Protein AF-A0A2X2KRH9-F1 (afdb_monomer_lite)

Organism: Shigella dysenteriae (NCBI:txid622)

Radius of gyration: 11.15 Å; chains: 1; bounding box: 23×17×35 Å

pLDDT: mean 94.53, std 6.17, range [55.19, 97.94]

Secondary structure (DSSP, 8-state):
---TTTT-EEEEE-SSHHHHHHHHHHHHHTT-EEEEESSHHHHHHHTTT---SEE-

InterPro domains:
  IPR001789 Signal transduction response regulator, receiver domain [PS50110] (9-56)
  IPR011006 CheY-like superfamily [SSF52172] (8-56)

Structure (mmCIF, N/CA/C/O backbone):
data_AF-A0A2X2KRH9-F1
#
_entry.id   AF-A0A2X2KRH9-F1
#
loop_
_atom_site.group_PDB
_atom_site.id
_atom_site.type_symbol
_atom_site.label_atom_id
_atom_site.label_alt_id
_atom_site.label_comp_id
_atom_site.label_asym_id
_atom_site.label_entity_id
_atom_site.label_seq_id
_a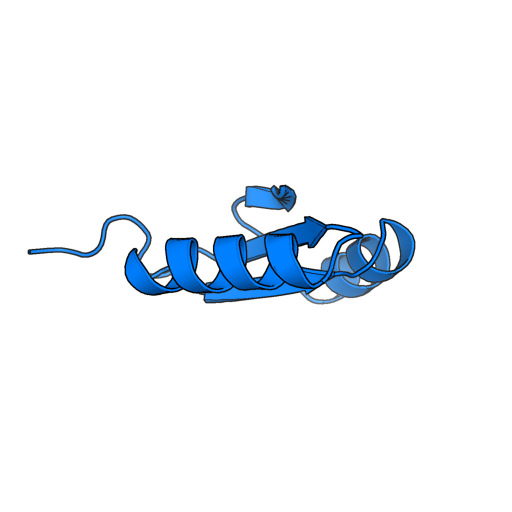tom_site.pdbx_PDB_ins_code
_atom_site.Cartn_x
_atom_site.Cartn_y
_atom_site.Cartn_z
_atom_site.occupancy
_atom_site.B_iso_or_equiv
_atom_site.auth_seq_id
_atom_site.auth_comp_id
_atom_site.auth_asym_id
_atom_site.auth_atom_id
_atom_site.pdbx_PDB_model_num
ATOM 1 N N . MET A 1 1 ? -7.787 6.445 22.358 1.00 55.19 1 MET A N 1
ATOM 2 C CA . MET A 1 1 ? -7.829 7.243 21.113 1.00 55.19 1 MET A CA 1
ATOM 3 C C . MET A 1 1 ? -8.020 6.263 19.974 1.00 55.19 1 MET A C 1
ATOM 5 O O . MET A 1 1 ? -7.232 5.334 19.878 1.00 55.19 1 MET A O 1
ATOM 9 N N . THR A 1 2 ? -9.103 6.373 19.210 1.00 78.44 2 THR A N 1
ATOM 10 C CA . THR A 1 2 ? -9.358 5.489 18.065 1.00 78.44 2 THR A CA 1
ATOM 11 C C . THR A 1 2 ? -8.422 5.871 16.926 1.00 78.44 2 THR A C 1
ATOM 13 O O . THR A 1 2 ? -8.336 7.045 16.570 1.00 78.44 2 THR A O 1
ATOM 16 N N . GLN A 1 3 ? -7.708 4.896 16.376 1.00 85.62 3 GLN A N 1
ATOM 17 C CA . GLN A 1 3 ? -6.953 5.073 15.141 1.00 85.62 3 GLN A CA 1
ATOM 18 C C . GLN A 1 3 ? -7.945 5.358 13.993 1.00 85.62 3 GLN A C 1
ATOM 20 O O . GLN A 1 3 ? -8.941 4.642 13.870 1.00 85.62 3 GLN A O 1
ATOM 25 N N . PRO A 1 4 ? -7.750 6.427 13.203 1.00 92.19 4 PRO A N 1
ATOM 26 C CA . PRO A 1 4 ? -8.775 6.918 12.280 1.00 92.19 4 PRO A CA 1
ATOM 27 C C . PRO A 1 4 ? -8.994 6.022 11.055 1.00 92.19 4 PRO A C 1
ATOM 29 O O . PRO A 1 4 ? -10.049 6.115 10.434 1.00 92.19 4 PRO A O 1
ATOM 32 N N . LEU A 1 5 ? -8.028 5.167 10.704 1.00 94.94 5 LEU A N 1
ATOM 33 C CA . LEU A 1 5 ? -8.064 4.341 9.494 1.00 94.94 5 LEU A CA 1
ATOM 34 C C . LEU A 1 5 ? -8.179 2.839 9.788 1.00 94.94 5 LEU A C 1
ATOM 36 O O . LEU A 1 5 ? -7.908 2.019 8.916 1.00 94.94 5 LEU A O 1
ATOM 40 N N . VAL A 1 6 ? -8.597 2.463 11.001 1.00 94.75 6 VAL A N 1
ATOM 41 C CA . VAL A 1 6 ? -8.773 1.052 11.379 1.00 94.75 6 VAL A CA 1
ATOM 42 C C . VAL A 1 6 ? -9.671 0.326 10.381 1.00 94.75 6 VAL A C 1
ATOM 44 O O . VAL A 1 6 ? -10.799 0.745 10.119 1.00 94.75 6 VAL A O 1
ATOM 47 N N . GLY A 1 7 ? -9.161 -0.786 9.852 1.00 92.44 7 GLY A N 1
ATOM 48 C CA . GLY A 1 7 ? -9.878 -1.649 8.912 1.00 92.44 7 GLY A CA 1
ATOM 49 C C . GLY A 1 7 ? -9.913 -1.138 7.470 1.00 92.44 7 GLY A C 1
ATOM 50 O O . GLY A 1 7 ? -10.573 -1.762 6.645 1.00 92.44 7 GLY A O 1
ATOM 51 N N . LYS A 1 8 ? -9.227 -0.031 7.157 1.00 96.06 8 LYS A N 1
ATOM 52 C CA . LYS A 1 8 ? -9.062 0.459 5.783 1.00 96.06 8 LYS A CA 1
ATOM 53 C C . LYS A 1 8 ? -7.885 -0.214 5.098 1.00 96.06 8 LYS A C 1
ATOM 55 O O . LYS A 1 8 ? -6.816 -0.324 5.695 1.00 96.06 8 LYS A O 1
ATOM 60 N N . GLN A 1 9 ? -8.086 -0.625 3.850 1.00 96.75 9 GLN A N 1
ATOM 61 C CA . GLN A 1 9 ? -7.035 -1.167 2.994 1.00 96.75 9 GLN A CA 1
ATOM 62 C C . GLN A 1 9 ? -6.578 -0.108 1.995 1.00 96.75 9 GLN A C 1
ATOM 64 O O . GLN A 1 9 ? -7.390 0.420 1.237 1.00 96.75 9 GLN A O 1
ATOM 69 N N . ILE A 1 10 ? -5.286 0.205 1.995 1.00 97.31 10 ILE A N 1
ATOM 70 C CA . ILE A 1 10 ? -4.696 1.247 1.152 1.00 97.31 10 ILE A CA 1
ATOM 71 C C . ILE A 1 10 ? -3.641 0.611 0.254 1.00 97.31 10 ILE A C 1
ATOM 73 O O . ILE A 1 10 ? -2.734 -0.053 0.748 1.00 97.31 10 ILE A O 1
ATOM 77 N N . LEU A 1 11 ? -3.756 0.821 -1.056 1.00 97.94 11 LEU A N 1
ATOM 78 C CA . LEU A 1 11 ? -2.732 0.442 -2.027 1.00 97.94 11 LEU A CA 1
ATOM 79 C C . LEU A 1 11 ? -1.829 1.653 -2.285 1.00 97.94 11 LEU A C 1
ATOM 81 O O . LEU A 1 11 ? -2.316 2.693 -2.719 1.00 97.94 11 LEU A O 1
ATOM 85 N N . ILE A 1 12 ? -0.538 1.520 -1.994 1.00 97.81 12 ILE A N 1
ATOM 86 C CA . ILE A 1 12 ? 0.474 2.563 -2.187 1.00 97.81 12 ILE A CA 1
ATOM 87 C C . ILE A 1 12 ? 1.306 2.191 -3.414 1.00 97.81 12 ILE A C 1
ATOM 89 O O . ILE A 1 12 ? 1.982 1.163 -3.402 1.00 97.81 12 ILE A O 1
ATOM 93 N N . VAL A 1 13 ? 1.266 3.022 -4.448 1.00 97.38 13 VAL A N 1
ATOM 94 C CA . VAL A 1 13 ? 1.958 2.862 -5.726 1.00 97.38 13 VAL A CA 1
ATOM 95 C C . VAL A 1 13 ? 3.029 3.939 -5.833 1.00 97.38 13 VAL A C 1
ATOM 97 O O . VAL A 1 13 ? 2.757 5.076 -6.198 1.00 97.38 13 VAL A O 1
ATOM 100 N N . GLU A 1 14 ? 4.261 3.579 -5.496 1.00 97.38 14 GLU A N 1
ATOM 101 C CA . GLU A 1 14 ? 5.360 4.540 -5.381 1.00 97.38 14 GLU A CA 1
ATOM 102 C C . GLU A 1 14 ? 6.661 3.897 -5.876 1.00 97.38 14 GLU A C 1
ATOM 104 O O . GLU A 1 14 ? 7.030 2.802 -5.428 1.00 97.38 14 GLU A O 1
ATOM 109 N N . ASP A 1 15 ? 7.334 4.564 -6.817 1.00 95.31 15 ASP A N 1
ATOM 110 C CA . ASP A 1 15 ? 8.535 4.063 -7.488 1.00 95.31 15 ASP A CA 1
ATOM 111 C C . ASP A 1 15 ? 9.789 4.249 -6.627 1.00 95.31 15 ASP A C 1
ATOM 113 O O . ASP A 1 15 ? 10.716 3.430 -6.683 1.00 95.31 15 ASP A O 1
ATOM 117 N N . GLU A 1 16 ? 9.805 5.255 -5.747 1.00 97.56 16 GLU A N 1
ATOM 118 C CA . GLU A 1 16 ? 10.902 5.444 -4.808 1.00 97.56 16 GLU A CA 1
ATOM 119 C C . GLU A 1 16 ? 10.699 4.640 -3.509 1.00 97.56 16 GLU A C 1
ATOM 121 O O . GLU A 1 16 ? 9.878 4.959 -2.645 1.00 97.56 16 GLU A O 1
ATOM 126 N N . GLN A 1 17 ? 11.526 3.605 -3.304 1.00 95.31 17 GLN A N 1
ATOM 127 C CA . GLN A 1 17 ? 11.440 2.707 -2.140 1.00 95.31 17 GLN A CA 1
ATOM 128 C C . GLN A 1 17 ? 11.403 3.446 -0.790 1.00 95.31 17 GLN A C 1
ATOM 130 O O . GLN A 1 17 ? 10.706 3.013 0.135 1.00 95.31 17 GLN A O 1
ATOM 135 N N . VAL A 1 18 ? 12.162 4.539 -0.666 1.00 96.94 18 VAL A N 1
ATOM 136 C CA . VAL A 1 18 ? 12.229 5.337 0.564 1.00 96.94 18 VAL A CA 1
ATOM 137 C C . VAL A 1 18 ? 10.874 5.981 0.846 1.00 96.94 18 VAL A C 1
ATOM 139 O O . VAL A 1 18 ? 10.335 5.792 1.936 1.00 96.94 18 VAL A O 1
ATOM 142 N N . PHE A 1 19 ? 10.283 6.673 -0.131 1.00 96.50 19 PHE A N 1
ATOM 143 C CA . PHE A 1 19 ? 8.974 7.311 0.023 1.00 96.50 19 PHE A CA 1
ATOM 144 C C . PHE A 1 19 ? 7.862 6.297 0.250 1.00 96.50 19 PHE A C 1
ATOM 146 O O . PHE A 1 19 ? 7.059 6.475 1.168 1.00 96.50 19 PHE A O 1
ATOM 153 N N . ARG A 1 20 ? 7.892 5.171 -0.465 1.00 96.75 20 ARG A N 1
ATOM 154 C CA . ARG A 1 20 ? 6.943 4.077 -0.252 1.00 96.75 20 ARG A CA 1
ATOM 155 C C . ARG A 1 20 ? 6.949 3.575 1.191 1.00 96.75 20 ARG A C 1
ATOM 157 O O . ARG A 1 20 ? 5.894 3.390 1.789 1.00 96.75 20 ARG A O 1
ATOM 164 N N . SER A 1 21 ? 8.137 3.406 1.773 1.00 96.56 21 SER A N 1
ATOM 165 C CA . SER A 1 21 ? 8.292 2.940 3.160 1.00 96.56 21 SER A CA 1
ATOM 166 C C . SER A 1 21 ? 7.846 3.990 4.188 1.00 96.56 21 SER A C 1
ATOM 168 O O . SER A 1 21 ? 7.332 3.644 5.256 1.00 96.56 21 SER A O 1
ATOM 170 N N . LEU A 1 22 ? 8.018 5.281 3.875 1.00 97.56 22 LEU A N 1
ATOM 171 C CA . LEU A 1 22 ? 7.519 6.376 4.711 1.00 97.56 22 LEU A CA 1
ATOM 172 C C . LEU A 1 22 ? 5.985 6.415 4.724 1.00 97.56 22 LEU A C 1
ATOM 174 O O . LEU A 1 22 ? 5.393 6.521 5.800 1.00 97.56 22 LEU A O 1
ATOM 178 N N . LEU A 1 23 ? 5.346 6.294 3.555 1.00 97.12 23 LEU A N 1
ATOM 179 C CA . LEU A 1 23 ? 3.886 6.253 3.432 1.00 97.12 23 LEU A CA 1
ATOM 180 C C . LEU A 1 23 ? 3.299 5.028 4.141 1.00 97.12 23 LEU A C 1
ATOM 182 O O . LEU A 1 23 ? 2.343 5.169 4.905 1.00 97.12 23 LEU A O 1
ATOM 186 N N . ASP A 1 24 ? 3.912 3.858 3.954 1.00 97.50 24 ASP A N 1
ATOM 187 C CA . ASP A 1 24 ? 3.549 2.613 4.634 1.00 97.50 24 ASP A CA 1
ATOM 188 C C . ASP A 1 24 ? 3.517 2.777 6.160 1.00 97.50 24 ASP A C 1
ATOM 190 O O . ASP A 1 24 ? 2.499 2.524 6.813 1.00 97.50 24 ASP A O 1
ATOM 194 N N . SER A 1 25 ? 4.614 3.294 6.721 1.00 97.31 25 SER A N 1
ATOM 195 C CA . SER A 1 25 ? 4.751 3.527 8.160 1.00 97.31 25 SER A CA 1
ATOM 196 C C . SER A 1 25 ? 3.724 4.538 8.671 1.00 97.31 25 SER A C 1
ATOM 198 O O . SER A 1 25 ? 3.148 4.363 9.749 1.00 97.31 25 SER A O 1
ATOM 200 N N . TRP A 1 26 ? 3.470 5.600 7.901 1.00 96.69 26 TRP A N 1
ATOM 201 C CA . TRP A 1 26 ? 2.518 6.640 8.272 1.00 96.69 26 TRP A CA 1
ATOM 202 C C . TRP A 1 26 ? 1.082 6.107 8.315 1.00 96.69 26 TRP A C 1
ATOM 204 O O . TRP A 1 26 ? 0.420 6.237 9.346 1.00 96.69 26 TRP A O 1
ATOM 214 N N . PHE A 1 27 ? 0.613 5.437 7.262 1.00 96.69 27 PHE A N 1
ATOM 215 C CA . PHE A 1 27 ? -0.734 4.863 7.221 1.00 96.69 27 PHE A CA 1
ATOM 216 C C . PHE A 1 27 ? -0.929 3.734 8.239 1.00 96.69 27 PHE A C 1
ATOM 218 O O . PHE A 1 27 ? -1.959 3.695 8.920 1.00 96.69 27 PHE A O 1
ATOM 225 N N . SER A 1 28 ? 0.082 2.885 8.427 1.00 95.38 28 SER A N 1
ATOM 226 C CA . SER A 1 28 ? 0.075 1.849 9.465 1.00 95.38 28 SER A CA 1
ATOM 227 C C . SER A 1 28 ? -0.059 2.448 10.869 1.00 95.38 28 SER A C 1
ATOM 229 O O . SER A 1 28 ? -0.826 1.950 11.694 1.00 95.38 28 SER A O 1
ATOM 231 N N . SER A 1 29 ? 0.608 3.578 11.144 1.00 95.62 29 SER A N 1
ATOM 232 C CA . SER A 1 29 ? 0.484 4.282 12.433 1.00 95.62 29 SER A CA 1
ATOM 233 C C . SER A 1 29 ? -0.942 4.786 12.711 1.00 95.62 29 SER A C 1
ATOM 235 O O . SER A 1 29 ? -1.374 4.859 13.867 1.00 95.62 29 SER A O 1
ATOM 237 N N . LEU A 1 30 ? -1.699 5.071 11.645 1.00 95.81 30 LEU A N 1
ATOM 238 C CA . LEU A 1 30 ? -3.099 5.492 11.678 1.00 95.81 30 LEU A CA 1
ATOM 239 C C . LEU A 1 30 ? -4.089 4.314 11.730 1.00 95.81 30 LEU A C 1
ATOM 241 O O . LEU A 1 30 ? -5.298 4.555 11.774 1.00 95.81 30 LEU A O 1
ATOM 245 N N . GLY A 1 31 ? -3.598 3.070 11.759 1.00 95.81 31 GLY A N 1
ATOM 246 C C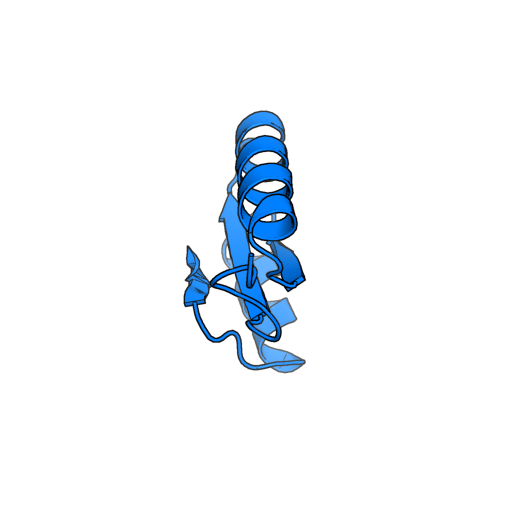A . GLY A 1 31 ? -4.389 1.840 11.860 1.00 95.81 31 GLY A CA 1
ATOM 247 C C . GLY A 1 31 ? -4.837 1.239 10.526 1.00 95.81 31 GLY A C 1
ATOM 248 O O . GLY A 1 31 ? -5.620 0.289 10.537 1.00 95.81 31 GLY A O 1
ATOM 249 N N . ALA A 1 32 ? -4.375 1.776 9.394 1.00 97.19 32 ALA A N 1
ATOM 250 C CA . ALA A 1 32 ? -4.663 1.199 8.085 1.00 97.19 32 ALA A CA 1
ATOM 251 C C . ALA A 1 32 ? -3.848 -0.081 7.847 1.00 97.19 32 ALA A C 1
ATOM 253 O O . ALA A 1 32 ? -2.788 -0.285 8.434 1.00 97.19 32 ALA A O 1
ATOM 254 N N . THR A 1 33 ? -4.334 -0.925 6.942 1.00 96.75 33 THR A N 1
ATOM 255 C CA . THR A 1 33 ? -3.556 -2.000 6.324 1.00 96.75 33 THR A CA 1
ATOM 256 C C . THR A 1 33 ? -3.095 -1.532 4.953 1.00 96.75 33 THR A C 1
ATOM 258 O O . THR A 1 33 ? -3.907 -1.117 4.128 1.00 96.75 33 THR A O 1
ATOM 261 N N . THR A 1 34 ? -1.795 -1.581 4.717 1.00 96.62 34 THR A N 1
ATOM 262 C CA . THR A 1 34 ? -1.157 -1.105 3.492 1.0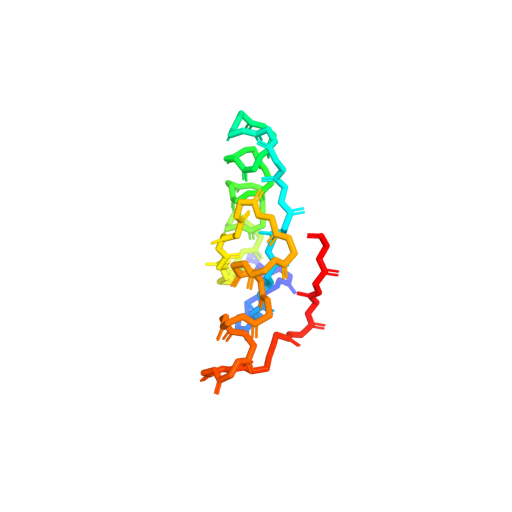0 96.62 34 THR A CA 1
ATOM 263 C C . THR A 1 34 ? -0.716 -2.277 2.624 1.00 96.62 34 THR A C 1
ATOM 265 O O . THR A 1 34 ? -0.265 -3.312 3.112 1.00 96.62 34 THR A O 1
ATOM 268 N N . VAL A 1 35 ? -0.857 -2.109 1.314 1.00 97.19 35 VAL A N 1
ATOM 269 C CA . VAL A 1 35 ? -0.290 -2.982 0.285 1.00 97.19 35 VAL A CA 1
ATOM 270 C C . VAL A 1 35 ? 0.589 -2.105 -0.592 1.00 97.19 35 VAL A C 1
ATOM 272 O O . VAL A 1 35 ? 0.196 -0.993 -0.936 1.00 97.19 35 VAL A O 1
ATOM 275 N N . LEU A 1 36 ? 1.790 -2.573 -0.912 1.00 97.25 36 LEU A N 1
ATOM 276 C CA . LEU A 1 36 ? 2.812 -1.775 -1.583 1.00 97.25 36 LEU A CA 1
ATOM 277 C C . LEU A 1 36 ? 3.013 -2.282 -3.008 1.00 97.25 36 LEU A C 1
ATOM 279 O O . LEU A 1 36 ? 3.213 -3.479 -3.193 1.00 97.25 36 LEU A O 1
ATOM 283 N N . ALA A 1 37 ? 3.020 -1.365 -3.968 1.00 97.31 37 ALA A N 1
ATOM 284 C CA . ALA A 1 37 ? 3.359 -1.607 -5.362 1.00 97.31 37 ALA A CA 1
ATOM 285 C C . ALA A 1 37 ? 4.570 -0.753 -5.772 1.00 97.31 37 ALA A C 1
ATOM 287 O O . ALA A 1 37 ? 4.770 0.351 -5.256 1.00 97.31 37 ALA A O 1
ATOM 288 N N . ALA A 1 38 ? 5.417 -1.268 -6.663 1.00 96.06 38 ALA A N 1
ATOM 289 C CA . ALA A 1 38 ? 6.582 -0.544 -7.197 1.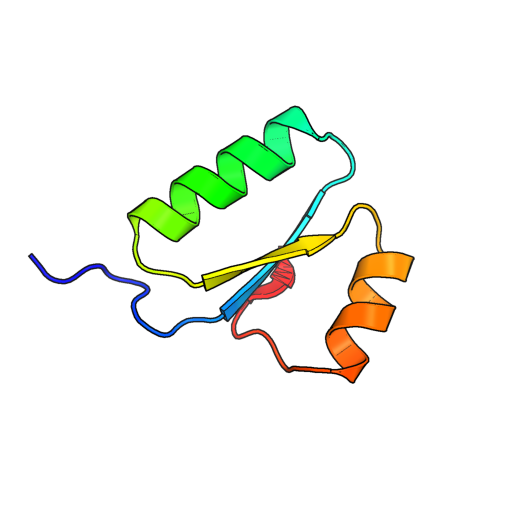00 96.06 38 ALA A CA 1
ATOM 290 C C . ALA A 1 38 ? 6.291 0.292 -8.433 1.00 96.06 38 ALA A C 1
ATOM 292 O O . ALA A 1 38 ? 7.033 1.219 -8.738 1.00 96.06 38 ALA A O 1
ATOM 293 N N . ASP A 1 39 ? 5.223 -0.044 -9.138 1.00 95.62 39 ASP A N 1
ATOM 294 C CA . ASP A 1 39 ? 4.799 0.645 -10.337 1.00 95.62 39 ASP A CA 1
ATOM 295 C C . ASP A 1 39 ? 3.319 0.349 -10.607 1.00 95.62 39 ASP A C 1
ATOM 297 O O . ASP A 1 39 ? 2.647 -0.380 -9.871 1.00 95.62 39 ASP A O 1
ATOM 301 N N . GLY A 1 40 ? 2.798 0.939 -11.681 1.00 94.62 40 GLY A N 1
ATOM 302 C CA . GLY A 1 40 ? 1.407 0.751 -12.072 1.00 94.62 40 GLY A CA 1
ATOM 303 C C . GLY A 1 40 ? 1.068 -0.672 -12.526 1.00 94.62 40 GLY A C 1
ATOM 304 O O . GLY A 1 40 ? -0.086 -1.066 -12.404 1.00 94.62 40 GLY A O 1
ATOM 305 N N . VAL A 1 41 ? 2.024 -1.447 -13.047 1.00 95.62 41 VAL A N 1
ATOM 306 C CA . VAL A 1 41 ? 1.766 -2.829 -13.481 1.00 95.62 41 VAL A CA 1
ATOM 307 C C . VAL A 1 41 ? 1.594 -3.721 -12.257 1.00 95.62 41 VAL A C 1
ATOM 309 O O . VAL A 1 41 ? 0.578 -4.402 -12.154 1.00 95.62 41 VAL A O 1
ATOM 312 N N . ASP A 1 42 ? 2.516 -3.630 -11.301 1.00 95.56 42 ASP A N 1
ATOM 313 C CA . ASP A 1 42 ? 2.441 -4.306 -10.001 1.00 95.56 42 ASP A CA 1
ATOM 314 C C . ASP A 1 42 ? 1.134 -3.944 -9.268 1.00 95.56 42 ASP A C 1
ATOM 316 O O . ASP A 1 42 ? 0.380 -4.807 -8.816 1.00 95.56 42 ASP A O 1
ATOM 320 N N . ALA A 1 43 ? 0.764 -2.658 -9.269 1.00 96.00 43 ALA A N 1
ATOM 321 C CA . ALA A 1 43 ? -0.499 -2.196 -8.695 1.00 96.00 43 ALA A CA 1
ATOM 322 C C . ALA A 1 43 ? -1.733 -2.828 -9.364 1.00 96.00 43 ALA A C 1
ATOM 324 O O . ALA A 1 43 ? -2.671 -3.241 -8.679 1.00 96.00 43 ALA A O 1
ATOM 325 N N . LEU A 1 44 ? -1.750 -2.914 -10.698 1.00 95.25 44 LEU A N 1
ATOM 326 C CA . LEU A 1 44 ? -2.855 -3.515 -11.447 1.00 95.25 44 LEU A CA 1
ATOM 327 C C . LEU A 1 44 ? -2.973 -5.024 -11.198 1.00 95.25 44 LEU A C 1
ATOM 329 O O . LEU A 1 44 ? -4.092 -5.532 -11.114 1.00 95.25 44 LEU A O 1
ATOM 333 N N . GLU A 1 45 ? -1.854 -5.734 -11.050 1.00 95.25 45 GLU A N 1
ATOM 334 C CA . GLU A 1 45 ? -1.857 -7.154 -10.682 1.00 95.25 45 GLU A CA 1
ATOM 335 C C . GLU A 1 45 ? -2.452 -7.362 -9.280 1.00 95.25 45 GLU A C 1
ATOM 337 O O . GLU A 1 45 ? -3.306 -8.233 -9.084 1.00 95.25 45 GLU A O 1
ATOM 342 N N . LEU A 1 46 ? -2.083 -6.506 -8.323 1.00 94.69 46 LEU A N 1
ATOM 343 C CA . LEU A 1 46 ? -2.587 -6.538 -6.948 1.00 94.69 46 LEU A CA 1
ATOM 344 C C . LEU A 1 46 ? -4.097 -6.258 -6.860 1.00 94.69 46 LEU A C 1
ATOM 346 O O . LEU A 1 46 ? -4.803 -6.916 -6.088 1.00 94.69 46 LEU A O 1
ATOM 350 N N . LEU A 1 47 ? -4.620 -5.356 -7.698 1.00 94.12 47 LEU A N 1
ATOM 351 C CA . LEU A 1 47 ? -6.059 -5.073 -7.799 1.00 94.12 47 LEU A CA 1
ATOM 352 C C . LEU A 1 47 ? -6.893 -6.281 -8.260 1.00 94.12 47 LEU A C 1
ATOM 354 O O . LEU A 1 47 ? -8.105 -6.310 -8.048 1.00 94.12 47 LEU A O 1
ATOM 358 N N . GLY A 1 48 ? -6.270 -7.302 -8.857 1.00 90.81 48 GLY A N 1
ATOM 359 C CA . GLY A 1 48 ? -6.947 -8.555 -9.189 1.00 90.81 48 GLY A CA 1
ATOM 360 C C . GLY A 1 48 ? -7.334 -9.392 -7.961 1.00 90.81 48 GLY A C 1
ATOM 361 O O . GLY A 1 48 ? -8.243 -10.219 -8.051 1.00 90.81 48 GLY A O 1
ATOM 362 N N . GLY A 1 49 ? -6.663 -9.189 -6.819 1.00 89.56 49 GLY A N 1
ATOM 363 C CA . GLY A 1 49 ? -6.851 -9.977 -5.595 1.00 89.56 49 GLY A CA 1
ATOM 364 C C . GLY A 1 49 ? -7.672 -9.295 -4.500 1.00 89.56 49 GLY A C 1
ATOM 365 O O . GLY A 1 49 ? -8.189 -9.980 -3.616 1.00 89.56 49 GLY A O 1
ATOM 366 N N . PHE A 1 50 ? -7.806 -7.967 -4.533 1.00 91.81 50 PHE A N 1
ATOM 367 C CA . PHE A 1 50 ? -8.583 -7.206 -3.554 1.00 91.81 50 PHE A CA 1
ATOM 368 C C . PHE A 1 50 ? -8.957 -5.813 -4.080 1.00 91.81 50 PHE A C 1
ATOM 370 O O . PHE A 1 50 ? -8.368 -5.307 -5.030 1.00 91.81 50 PHE A O 1
ATOM 377 N N . THR A 1 51 ? -9.922 -5.168 -3.424 1.00 93.81 51 THR A N 1
ATOM 378 C CA . THR A 1 51 ? -10.335 -3.790 -3.721 1.00 93.81 51 THR A CA 1
ATOM 379 C C . THR A 1 51 ? -9.909 -2.854 -2.583 1.00 93.81 51 THR A C 1
ATOM 381 O O . THR A 1 51 ? -10.496 -2.948 -1.498 1.00 93.81 51 THR A O 1
ATOM 384 N N . PRO A 1 52 ? -8.914 -1.970 -2.778 1.00 96.25 52 PRO A N 1
ATOM 385 C CA . PRO A 1 52 ? -8.522 -0.995 -1.765 1.00 96.25 52 PRO A CA 1
ATOM 386 C C . PRO A 1 52 ? -9.612 0.069 -1.555 1.00 96.25 52 PRO A C 1
ATOM 388 O O . PRO A 1 52 ? -10.343 0.420 -2.480 1.00 96.25 52 PRO A O 1
ATOM 391 N N . ASP A 1 53 ? -9.688 0.625 -0.345 1.00 96.88 53 ASP A N 1
ATOM 392 C CA . ASP A 1 53 ? -10.500 1.808 -0.033 1.00 96.88 53 ASP A CA 1
ATOM 393 C C . ASP A 1 53 ? -9.890 3.095 -0.619 1.00 96.88 53 ASP A C 1
ATOM 395 O O . ASP A 1 53 ? -10.601 4.067 -0.874 1.00 96.88 53 ASP A O 1
ATOM 399 N N . LEU A 1 54 ? -8.564 3.109 -0.792 1.00 96.00 54 LEU A N 1
ATOM 400 C CA . LEU A 1 54 ? -7.782 4.213 -1.343 1.00 96.00 54 LEU A CA 1
ATOM 401 C C . LEU A 1 54 ? -6.574 3.659 -2.106 1.00 96.00 54 LEU A C 1
ATOM 403 O O . LEU A 1 54 ? -5.893 2.759 -1.618 1.00 96.00 54 LEU A O 1
ATOM 407 N N . MET A 1 55 ? -6.288 4.239 -3.267 1.00 95.50 55 MET A N 1
ATOM 408 C CA . MET A 1 55 ? -5.059 4.010 -4.023 1.00 95.50 55 MET A CA 1
ATOM 409 C C . MET A 1 55 ? -4.342 5.350 -4.187 1.00 95.50 55 ME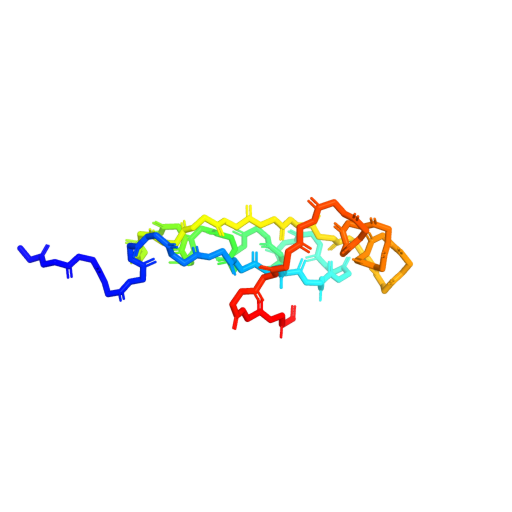T A C 1
ATOM 411 O O . MET A 1 55 ? -4.992 6.325 -4.578 1.00 95.50 55 MET A O 1
ATOM 415 N N . ILE A 1 56 ? -3.054 5.404 -3.848 1.00 93.44 56 ILE A N 1
ATOM 416 C CA . ILE A 1 56 ? -2.205 6.601 -3.951 1.00 93.44 56 ILE A CA 1
ATOM 417 C C . ILE A 1 56 ? -0.869 6.257 -4.578 1.00 93.44 56 ILE A C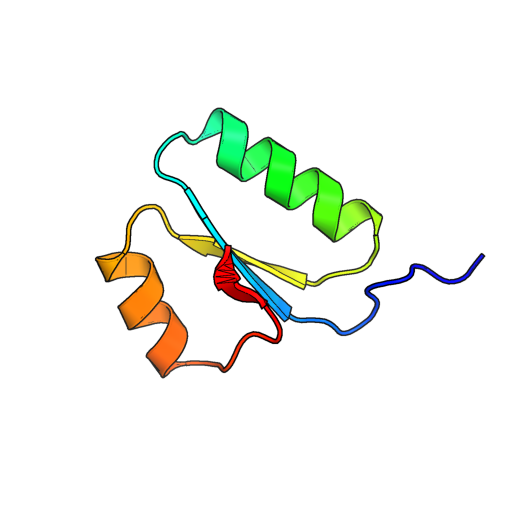 1
ATOM 419 O O . ILE A 1 56 ? -0.332 5.197 -4.197 1.00 93.44 56 ILE A O 1
#

Foldseek 3Di:
DQLQAAPFEEEEADQDPVVQVVVCVVVVVSRYHYDYHNHPVSVVVVVVPDDGPYYD

Sequence (56 aa):
MTQPLVGKQILIVEDEQVFRSLLDSWFSSLGATTVLAADGVDALELLGGFTPDLMI